Protein AF-A0A3B5AEB0-F1 (afdb_monomer_lite)

InterPro domains:
  IPR001623 DnaJ domain [PF00226] (8-50)
  IPR001623 DnaJ domain [PR00625] (9-27)
  IPR001623 DnaJ domain [PR00625] (27-42)
  IPR001623 DnaJ domain [PS50076] (7-65)
  IPR001623 DnaJ domain [SM00271] (6-65)
  IPR001623 DnaJ domain [cd06257] (8-50)
  IPR036869 Chaperone J-domain superfamily [G3DSA:1.10.287.110] (2-55)
  IPR036869 Chaperone J-domain superfamily [SSF46565] (3-46)
  IPR053025 Mitochondrial ATP Synthase-Associated [PTHR44873] (3-50)

pLDDT: mean 74.63, std 11.09, range [44.97, 87.06]

Structure (mmCIF, N/CA/C/O backbone):
data_AF-A0A3B5AEB0-F1
#
_entry.id   AF-A0A3B5AEB0-F1
#
loop_
_atom_site.group_PDB
_atom_site.id
_atom_site.type_symbol
_atom_site.label_atom_id
_atom_site.label_alt_id
_atom_site.label_comp_id
_atom_site.label_asym_id
_atom_site.label_entity_id
_atom_site.label_seq_id
_atom_site.pdbx_PDB_ins_code
_ato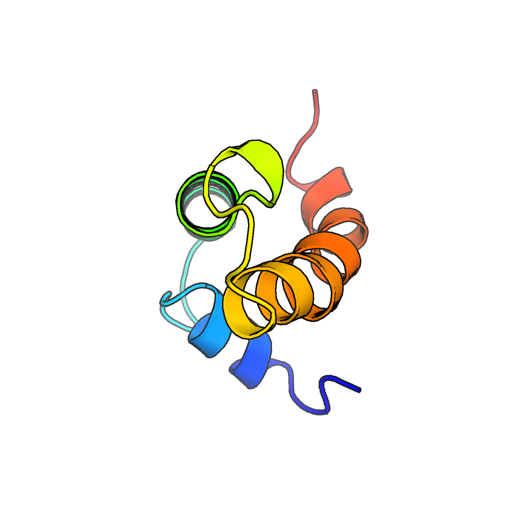m_site.Cartn_x
_atom_site.Cartn_y
_atom_site.Cartn_z
_atom_site.occupancy
_atom_site.B_iso_or_equiv
_atom_site.auth_seq_id
_atom_site.auth_comp_id
_atom_site.auth_asym_id
_atom_site.auth_atom_id
_atom_site.pdbx_PDB_model_num
ATOM 1 N N . MET A 1 1 ? 1.856 -16.041 8.005 1.00 47.59 1 MET A N 1
ATOM 2 C CA . MET A 1 1 ? 2.903 -16.545 7.087 1.00 47.59 1 MET A CA 1
ATOM 3 C C . MET A 1 1 ? 2.488 -16.223 5.660 1.00 47.59 1 MET A C 1
ATOM 5 O O . MET A 1 1 ? 1.546 -16.835 5.170 1.00 47.59 1 MET A O 1
ATOM 9 N N . ILE A 1 2 ? 3.125 -15.243 5.013 1.00 52.09 2 ILE A N 1
ATOM 10 C CA . ILE A 1 2 ? 2.913 -15.006 3.577 1.00 52.09 2 ILE A CA 1
ATOM 11 C C . ILE A 1 2 ? 3.635 -16.132 2.834 1.00 52.09 2 ILE A C 1
ATOM 13 O O . ILE A 1 2 ? 4.857 -16.218 2.883 1.00 52.09 2 ILE A O 1
ATOM 17 N N . LYS A 1 3 ? 2.877 -17.039 2.216 1.00 53.34 3 LYS A N 1
ATOM 18 C CA . LYS A 1 3 ? 3.410 -18.267 1.603 1.00 53.34 3 LYS A CA 1
ATOM 19 C C . LYS A 1 3 ? 3.940 -18.085 0.172 1.00 53.34 3 LYS A C 1
ATOM 21 O O . LYS A 1 3 ? 4.572 -19.000 -0.342 1.00 53.34 3 LYS A O 1
ATOM 26 N N . SER A 1 4 ? 3.717 -16.934 -0.469 1.00 61.44 4 SER A N 1
ATOM 27 C CA . SER A 1 4 ? 3.901 -16.786 -1.922 1.00 61.44 4 SER A CA 1
ATOM 28 C C . SER A 1 4 ? 4.462 -15.409 -2.284 1.00 61.44 4 SER A C 1
ATOM 30 O O . SER A 1 4 ? 3.926 -14.402 -1.826 1.00 61.44 4 SER A O 1
ATOM 32 N N . LYS A 1 5 ? 5.479 -15.338 -3.161 1.00 60.47 5 LYS A N 1
ATOM 33 C CA . LYS A 1 5 ? 6.016 -14.062 -3.696 1.00 60.47 5 LYS A CA 1
ATOM 34 C C . LYS A 1 5 ? 4.930 -13.180 -4.324 1.00 60.47 5 LYS A C 1
ATOM 36 O O . LYS A 1 5 ? 5.024 -11.965 -4.244 1.00 60.47 5 LYS A O 1
ATOM 41 N N . THR A 1 6 ? 3.898 -13.783 -4.911 1.00 67.81 6 THR A N 1
ATOM 42 C CA . THR A 1 6 ? 2.765 -13.088 -5.543 1.00 67.81 6 THR A CA 1
ATOM 43 C C . THR A 1 6 ? 1.879 -12.352 -4.543 1.00 67.81 6 THR A C 1
ATOM 45 O O . THR A 1 6 ? 1.473 -11.228 -4.813 1.00 67.81 6 THR A O 1
ATOM 48 N N . ALA A 1 7 ? 1.682 -12.921 -3.350 1.00 72.50 7 ALA A N 1
ATOM 49 C CA . ALA A 1 7 ? 0.803 -12.350 -2.334 1.00 72.50 7 ALA A CA 1
ATOM 50 C C . ALA A 1 7 ? 1.264 -10.958 -1.876 1.00 72.50 7 ALA A C 1
ATOM 52 O O . ALA A 1 7 ? 0.442 -10.116 -1.537 1.00 72.50 7 ALA A O 1
ATOM 53 N N . TYR A 1 8 ? 2.571 -10.683 -1.917 1.00 73.00 8 TYR A N 1
ATOM 54 C CA . TYR A 1 8 ? 3.107 -9.352 -1.642 1.00 73.00 8 TYR A CA 1
ATOM 55 C C . TYR A 1 8 ? 2.589 -8.288 -2.625 1.00 73.00 8 TYR A C 1
ATOM 57 O O . TYR A 1 8 ? 2.179 -7.200 -2.216 1.00 73.00 8 TYR A O 1
ATOM 65 N N . TYR A 1 9 ? 2.573 -8.611 -3.916 1.00 81.44 9 TYR A N 1
ATOM 66 C CA . TYR A 1 9 ? 2.107 -7.700 -4.957 1.00 81.44 9 TYR A CA 1
ATOM 67 C C . TYR A 1 9 ? 0.593 -7.471 -4.858 1.00 81.44 9 TYR A C 1
ATOM 69 O O . TYR A 1 9 ? 0.142 -6.332 -4.984 1.00 81.44 9 TYR A O 1
ATOM 77 N N . ASP A 1 10 ? -0.174 -8.511 -4.511 1.00 81.44 10 ASP A N 1
ATOM 78 C CA . ASP A 1 10 ? -1.613 -8.400 -4.233 1.00 81.44 10 ASP A CA 1
ATOM 79 C C . ASP A 1 10 ? -1.908 -7.480 -3.040 1.00 81.44 10 ASP A C 1
ATOM 81 O O . ASP A 1 10 ? -2.838 -6.668 -3.090 1.00 81.44 10 ASP A O 1
ATOM 85 N N . ILE A 1 11 ? -1.090 -7.571 -1.986 1.00 79.38 11 ILE A N 1
ATOM 86 C CA . ILE A 1 11 ? -1.212 -6.744 -0.780 1.00 79.38 11 ILE A CA 1
ATOM 87 C C . ILE A 1 11 ? -0.939 -5.275 -1.093 1.00 79.38 11 ILE A C 1
ATOM 89 O O . ILE A 1 11 ? -1.682 -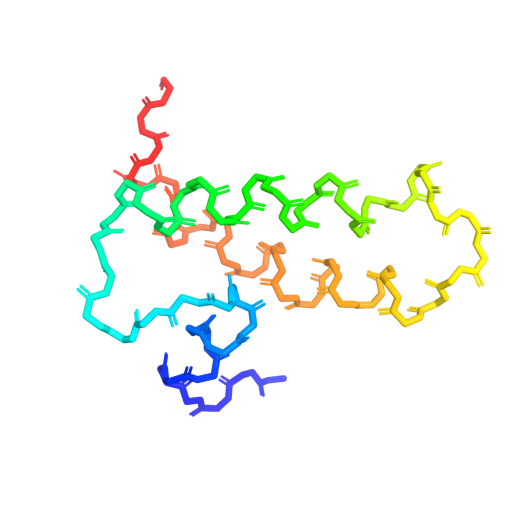4.388 -0.670 1.00 79.38 11 ILE A O 1
ATOM 93 N N . LEU A 1 12 ? 0.136 -5.011 -1.835 1.00 81.69 12 LEU A N 1
ATOM 94 C CA . LEU A 1 12 ? 0.489 -3.661 -2.260 1.00 81.69 12 LEU A CA 1
ATOM 95 C C . LEU A 1 12 ? -0.403 -3.134 -3.390 1.00 81.69 12 LEU A C 1
ATOM 97 O O . LEU A 1 12 ? -0.289 -1.960 -3.741 1.00 81.69 12 LEU A O 1
ATOM 101 N N . LYS A 1 13 ? -1.290 -3.970 -3.949 1.00 84.25 13 LYS A N 1
ATOM 102 C CA . LYS A 1 13 ? -2.127 -3.650 -5.115 1.00 84.25 13 LYS A CA 1
ATOM 103 C C . LYS A 1 13 ? -1.293 -3.168 -6.305 1.00 84.25 13 LYS A C 1
ATOM 105 O O . LYS A 1 13 ? -1.654 -2.215 -6.994 1.00 84.25 13 LYS A O 1
ATOM 110 N N . VAL A 1 14 ? -0.164 -3.826 -6.539 1.00 85.56 14 VAL A N 1
ATOM 111 C CA . VAL A 1 14 ? 0.739 -3.543 -7.658 1.00 85.56 14 VAL A CA 1
ATOM 112 C C . VAL A 1 14 ? 0.900 -4.779 -8.530 1.00 85.56 14 VAL A C 1
ATOM 114 O O . VAL A 1 14 ? 0.668 -5.903 -8.098 1.00 85.56 14 VAL A O 1
ATOM 117 N N . SER A 1 15 ? 1.315 -4.573 -9.777 1.00 86.56 15 SER A N 1
ATOM 118 C CA . SER A 1 15 ? 1.642 -5.684 -10.668 1.00 86.56 15 SER A CA 1
ATOM 119 C C . SER A 1 15 ? 2.861 -6.464 -10.146 1.00 86.56 15 SER A C 1
ATOM 121 O O . SER A 1 15 ? 3.782 -5.843 -9.611 1.00 86.56 15 SER A O 1
ATOM 123 N N . PRO A 1 16 ? 2.947 -7.792 -10.352 1.00 82.69 16 PRO A N 1
ATOM 124 C CA . PRO A 1 16 ? 4.178 -8.555 -10.116 1.00 82.69 16 PRO A CA 1
ATOM 125 C C . PRO A 1 16 ? 5.372 -8.055 -10.945 1.00 82.69 16 PRO A C 1
ATOM 127 O O . PRO A 1 16 ? 6.520 -8.294 -10.579 1.00 82.69 16 PRO A O 1
ATOM 130 N N . SER A 1 17 ? 5.112 -7.323 -12.033 1.00 83.75 17 SER A N 1
ATOM 131 C CA . SER A 1 17 ? 6.128 -6.647 -12.851 1.00 83.75 17 SER A CA 1
ATOM 132 C C . SER A 1 17 ? 6.429 -5.213 -12.390 1.00 83.75 17 SER A C 1
ATOM 134 O O . SER A 1 17 ? 7.111 -4.477 -13.101 1.00 83.75 17 SER A O 1
ATOM 136 N N . ALA A 1 18 ? 5.890 -4.777 -11.245 1.00 84.62 18 ALA A N 1
ATOM 137 C CA . ALA A 1 18 ? 6.079 -3.420 -10.751 1.00 84.62 18 ALA A CA 1
ATOM 138 C C . ALA A 1 18 ? 7.541 -3.149 -10.389 1.00 84.62 18 ALA A C 1
ATOM 140 O O . ALA A 1 18 ? 8.244 -3.989 -9.821 1.00 84.62 18 ALA A O 1
ATOM 141 N N . THR A 1 19 ? 7.992 -1.934 -10.692 1.00 85.94 19 THR A N 1
ATOM 142 C CA . THR A 1 19 ? 9.347 -1.504 -10.358 1.00 85.94 19 THR A CA 1
ATOM 143 C C . THR A 1 19 ? 9.481 -1.238 -8.864 1.00 85.94 19 THR A C 1
ATOM 145 O O . THR A 1 19 ? 8.521 -0.908 -8.168 1.00 85.94 19 THR A O 1
ATOM 148 N N . GLN A 1 20 ? 10.715 -1.302 -8.375 1.00 82.50 20 GLN A N 1
ATOM 149 C CA . GLN A 1 20 ? 11.076 -0.962 -6.999 1.00 82.50 20 GLN A CA 1
ATOM 150 C C . GLN A 1 20 ? 10.500 0.393 -6.536 1.00 82.50 20 GLN A C 1
ATOM 152 O O . GLN A 1 20 ? 10.001 0.505 -5.417 1.00 82.50 20 GLN A O 1
ATOM 157 N N . SER A 1 21 ? 10.476 1.399 -7.419 1.00 84.50 21 SER A N 1
ATOM 158 C CA . SER A 1 21 ? 9.881 2.712 -7.136 1.00 84.50 21 SER A CA 1
ATOM 159 C C . SER A 1 21 ? 8.356 2.644 -6.958 1.00 84.50 21 SER A C 1
ATOM 161 O O . SER A 1 21 ? 7.817 3.183 -5.993 1.00 84.50 21 SER A O 1
ATOM 163 N N . GLN A 1 22 ? 7.650 1.906 -7.823 1.00 86.12 22 GLN A N 1
ATOM 164 C CA . GLN A 1 22 ? 6.196 1.715 -7.714 1.00 86.12 22 GLN A CA 1
ATOM 165 C C . GLN A 1 22 ? 5.811 0.964 -6.439 1.00 86.12 22 GLN A C 1
ATOM 167 O O . GLN A 1 22 ? 4.856 1.340 -5.761 1.00 86.12 22 GLN A O 1
ATOM 172 N N . ILE A 1 23 ? 6.583 -0.066 -6.096 1.00 85.19 23 ILE A N 1
ATOM 173 C CA . ILE A 1 23 ? 6.427 -0.840 -4.865 1.00 85.19 23 ILE A CA 1
ATOM 174 C C . ILE A 1 23 ? 6.594 0.081 -3.646 1.00 85.19 23 ILE A C 1
ATOM 176 O O . ILE A 1 23 ? 5.753 0.067 -2.748 1.00 85.19 23 ILE A O 1
ATOM 180 N N . LYS A 1 24 ? 7.621 0.940 -3.643 1.00 82.31 24 LYS A N 1
ATOM 181 C CA . LYS A 1 24 ? 7.858 1.931 -2.584 1.00 82.31 24 LYS A CA 1
ATOM 182 C C . LYS A 1 24 ? 6.683 2.904 -2.451 1.00 82.31 24 LYS A C 1
ATOM 184 O O . LYS A 1 24 ? 6.158 3.089 -1.356 1.00 82.31 24 LYS A O 1
ATOM 189 N N . THR A 1 25 ? 6.211 3.488 -3.552 1.00 86.25 25 THR A N 1
ATOM 190 C CA . THR A 1 25 ? 5.049 4.392 -3.530 1.00 86.25 25 THR A CA 1
ATOM 191 C C . THR A 1 25 ? 3.785 3.697 -3.022 1.00 86.25 25 THR A C 1
ATOM 193 O O . THR A 1 25 ? 3.050 4.273 -2.218 1.00 86.25 25 THR A O 1
ATOM 196 N N . ALA A 1 26 ? 3.525 2.467 -3.465 1.00 87.06 26 ALA A N 1
ATOM 197 C CA . ALA A 1 26 ? 2.376 1.688 -3.019 1.00 87.06 26 ALA A CA 1
ATOM 198 C C . ALA A 1 26 ? 2.458 1.366 -1.523 1.00 87.06 26 ALA A C 1
ATOM 200 O O . ALA A 1 26 ? 1.476 1.555 -0.810 1.00 87.06 26 ALA A O 1
ATOM 201 N N . TYR A 1 27 ? 3.639 0.986 -1.033 1.00 84.50 27 TYR A N 1
ATOM 202 C CA . TYR A 1 27 ? 3.893 0.760 0.387 1.00 84.50 27 TYR A CA 1
ATOM 203 C C . TYR A 1 27 ? 3.553 1.989 1.238 1.00 84.50 27 TYR A C 1
ATOM 205 O O . TYR A 1 27 ? 2.814 1.867 2.214 1.00 84.50 27 TYR A O 1
ATOM 213 N N . TYR A 1 28 ? 4.020 3.182 0.852 1.00 84.56 28 TYR A N 1
ATOM 214 C CA . TYR A 1 28 ? 3.699 4.413 1.586 1.00 84.56 28 TYR A CA 1
ATOM 215 C C . TYR A 1 28 ? 2.206 4.741 1.552 1.00 84.56 28 TYR A C 1
ATOM 217 O O . TYR A 1 28 ? 1.634 5.102 2.581 1.00 84.56 28 TYR A O 1
ATOM 225 N N . LYS A 1 29 ? 1.552 4.573 0.395 1.00 86.12 29 LYS A N 1
ATOM 226 C CA . LYS A 1 29 ? 0.102 4.782 0.269 1.00 86.12 29 LYS A CA 1
ATOM 227 C C . LYS A 1 29 ? -0.680 3.847 1.189 1.00 86.12 29 LYS A C 1
ATOM 229 O O . LYS A 1 29 ? -1.530 4.308 1.941 1.00 86.12 29 LYS A O 1
ATOM 234 N N . GLN A 1 30 ? -0.369 2.554 1.156 1.00 84.19 30 GLN A N 1
ATOM 235 C CA . GLN A 1 30 ? -1.011 1.545 2.002 1.00 84.19 30 GLN A CA 1
ATOM 236 C C . GLN A 1 30 ? -0.740 1.816 3.487 1.00 84.19 30 GLN A C 1
ATOM 238 O O . GLN A 1 30 ? -1.663 1.768 4.294 1.00 84.19 30 GLN A O 1
ATOM 243 N N . SER A 1 31 ? 0.492 2.192 3.838 1.00 82.88 31 SER A N 1
ATOM 244 C CA . SER A 1 31 ? 0.866 2.559 5.208 1.00 82.88 31 SER A CA 1
ATOM 245 C C . SER A 1 31 ? 0.056 3.736 5.731 1.00 82.88 31 SER A C 1
ATOM 247 O O . SER A 1 31 ? -0.347 3.720 6.885 1.00 82.88 31 SER A O 1
ATOM 249 N N . PHE A 1 32 ? -0.216 4.734 4.891 1.00 83.44 32 PHE A N 1
ATOM 250 C CA . PHE A 1 32 ? -1.033 5.884 5.266 1.00 83.44 32 PHE A CA 1
ATOM 251 C C . PHE A 1 32 ? -2.519 5.528 5.408 1.00 83.44 32 PHE A C 1
ATOM 253 O O . PHE A 1 32 ? -3.174 5.995 6.337 1.00 83.44 32 PHE A O 1
ATOM 260 N N . ILE A 1 33 ? -3.042 4.685 4.510 1.00 83.25 33 ILE A N 1
ATOM 261 C CA . ILE A 1 33 ? -4.444 4.239 4.520 1.00 83.25 33 ILE A CA 1
ATOM 262 C C . ILE A 1 33 ? -4.734 3.375 5.746 1.00 83.25 33 ILE A C 1
ATOM 264 O O . ILE A 1 33 ? -5.753 3.577 6.392 1.00 83.25 33 ILE A O 1
ATOM 268 N N . TYR A 1 34 ? -3.839 2.442 6.074 1.00 82.69 34 TYR A N 1
ATOM 269 C CA . TYR A 1 34 ? -4.027 1.458 7.142 1.00 82.69 34 TYR A CA 1
ATOM 270 C C . TYR A 1 34 ? -3.274 1.812 8.430 1.00 82.69 34 TYR A C 1
ATOM 272 O O . TYR A 1 34 ? -3.131 0.964 9.309 1.00 82.69 34 TYR A O 1
ATOM 280 N N . HIS A 1 35 ? -2.785 3.050 8.562 1.00 82.62 35 HIS A N 1
ATOM 281 C CA . HIS A 1 35 ? -2.035 3.456 9.745 1.00 82.62 35 HIS A CA 1
ATOM 282 C C . HIS A 1 35 ? -2.904 3.291 11.006 1.00 82.62 35 HIS A C 1
ATOM 284 O O . HIS A 1 35 ? -4.041 3.782 11.008 1.00 82.62 35 HIS A O 1
ATOM 290 N N . PRO A 1 36 ? -2.394 2.665 12.085 1.00 81.69 36 PRO A N 1
ATOM 291 C CA . PRO A 1 36 ? -3.166 2.441 13.310 1.00 81.69 36 PRO A CA 1
ATOM 292 C C . PRO A 1 36 ? -3.657 3.749 13.948 1.00 81.69 36 PRO A C 1
ATOM 294 O O . PRO A 1 36 ? -4.774 3.799 14.445 1.00 81.69 36 PRO A O 1
ATOM 297 N N . ASP A 1 37 ? -2.868 4.826 13.851 1.00 82.75 37 ASP A N 1
ATOM 298 C CA . ASP A 1 37 ? -3.238 6.164 14.351 1.00 82.75 37 ASP A CA 1
ATOM 299 C C . ASP A 1 37 ? -4.462 6.762 13.634 1.00 82.75 37 ASP A C 1
ATOM 301 O O . ASP A 1 37 ? -5.292 7.423 14.247 1.00 82.75 37 ASP A O 1
ATOM 305 N N . LYS A 1 38 ? -4.603 6.501 12.325 1.00 77.88 38 LYS A N 1
ATOM 306 C CA . LYS A 1 38 ? -5.720 7.022 11.522 1.00 77.88 38 LYS A CA 1
ATOM 307 C C . LYS A 1 38 ? -6.943 6.110 11.524 1.00 77.88 38 LYS A C 1
ATOM 309 O O . LYS A 1 38 ? -8.023 6.571 11.169 1.00 77.88 38 LYS A O 1
ATOM 314 N N . ASN A 1 39 ? -6.787 4.850 11.933 1.00 78.19 39 ASN A N 1
ATOM 315 C CA . ASN A 1 39 ? -7.862 3.858 11.982 1.00 78.19 39 ASN A CA 1
ATOM 316 C C . ASN A 1 39 ? -8.015 3.249 13.387 1.00 78.19 39 ASN A C 1
ATOM 318 O O . ASN A 1 39 ? -7.929 2.022 13.534 1.00 78.19 39 ASN A O 1
ATOM 322 N N . PRO A 1 40 ? -8.241 4.070 14.430 1.00 73.06 40 PRO A N 1
ATOM 323 C CA . PRO A 1 40 ? -8.449 3.562 15.777 1.00 73.06 40 PRO A CA 1
ATOM 324 C C . PRO A 1 40 ? -9.742 2.732 15.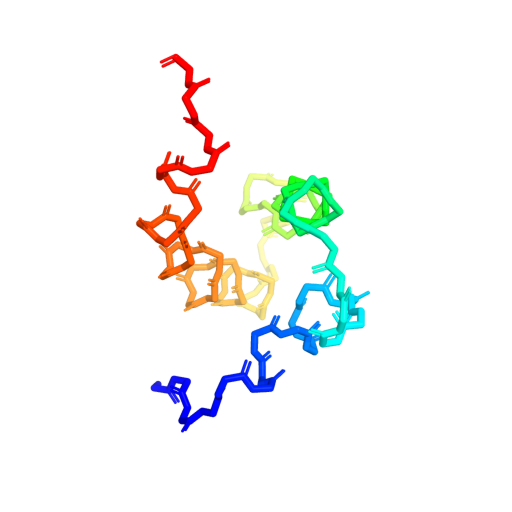806 1.00 73.06 40 PRO A C 1
ATOM 326 O O . PRO A 1 40 ? -10.838 3.263 15.654 1.00 73.06 40 PRO A O 1
ATOM 329 N N . GLY A 1 41 ? -9.613 1.411 15.955 1.00 71.31 41 GLY A N 1
ATOM 330 C CA . GLY A 1 41 ? -10.743 0.476 16.057 1.00 71.31 41 GLY A CA 1
ATOM 331 C C . GLY A 1 41 ? -10.967 -0.437 14.850 1.00 71.31 41 GLY A C 1
ATOM 332 O O . GLY A 1 41 ? -11.810 -1.328 14.919 1.00 71.31 41 GLY A O 1
ATOM 333 N N . SER A 1 42 ? -10.202 -0.286 13.764 1.00 79.00 42 SER A N 1
ATOM 334 C CA . SER A 1 42 ? -10.251 -1.243 12.655 1.00 79.00 42 SER A CA 1
ATOM 335 C C . SER A 1 42 ? -9.167 -2.307 12.836 1.00 79.00 42 SER A C 1
ATOM 337 O O . SER A 1 42 ? -8.050 -2.186 12.330 1.00 79.00 42 SER A O 1
ATOM 339 N N . ASN A 1 43 ? -9.492 -3.361 13.593 1.00 77.50 43 ASN A N 1
ATOM 340 C CA . ASN A 1 43 ? -8.565 -4.466 13.866 1.00 77.50 43 ASN A CA 1
ATOM 341 C C . ASN A 1 43 ? -8.029 -5.101 12.576 1.00 77.50 43 ASN A C 1
ATOM 343 O O . ASN A 1 43 ? -6.870 -5.500 12.527 1.00 77.50 43 ASN A O 1
ATOM 347 N N . GLU A 1 44 ? -8.839 -5.138 11.519 1.00 78.81 44 GLU A N 1
ATOM 348 C CA . GLU A 1 44 ? -8.429 -5.631 10.204 1.00 78.81 44 GLU A CA 1
ATOM 349 C C . GLU A 1 44 ? -7.358 -4.739 9.565 1.00 78.81 44 GLU A C 1
ATOM 351 O O . GLU A 1 44 ? -6.345 -5.256 9.099 1.00 78.81 44 GLU A O 1
ATOM 356 N N . ALA A 1 45 ? -7.517 -3.410 9.610 1.00 75.25 45 ALA A N 1
ATOM 357 C CA . ALA A 1 45 ? -6.520 -2.458 9.115 1.00 75.25 45 ALA A CA 1
ATOM 358 C C . ALA A 1 45 ? -5.196 -2.562 9.885 1.00 75.25 45 ALA A C 1
ATOM 360 O O . ALA A 1 45 ? -4.122 -2.630 9.287 1.00 75.25 45 ALA A O 1
ATOM 361 N N . ILE A 1 46 ? -5.281 -2.638 11.214 1.00 76.50 46 ILE A N 1
ATOM 362 C CA . ILE A 1 46 ? -4.120 -2.736 12.108 1.00 76.50 46 ILE A CA 1
ATOM 363 C C . ILE A 1 46 ? -3.387 -4.062 11.891 1.00 76.50 46 ILE A C 1
ATOM 365 O O . ILE A 1 46 ? -2.156 -4.090 11.783 1.00 76.50 46 ILE A O 1
ATOM 369 N N . GLN A 1 47 ? -4.130 -5.166 11.785 1.00 79.44 47 GLN A N 1
ATOM 370 C CA . GLN A 1 47 ? -3.568 -6.484 11.510 1.00 79.44 47 GLN A CA 1
ATOM 371 C C . GLN A 1 47 ? -2.943 -6.529 10.115 1.00 79.44 47 GLN A C 1
ATOM 373 O O . GLN A 1 47 ? -1.865 -7.103 9.959 1.00 79.44 47 GLN A O 1
ATOM 378 N N . TYR A 1 48 ? -3.569 -5.898 9.120 1.00 76.31 48 TYR A N 1
ATOM 379 C CA . TYR A 1 48 ? -3.035 -5.808 7.766 1.00 76.31 48 TYR A CA 1
ATOM 380 C C . TYR A 1 48 ? -1.723 -5.015 7.732 1.00 76.31 48 TYR A C 1
ATOM 382 O O . TYR A 1 48 ? -0.715 -5.494 7.208 1.00 76.31 48 TYR A O 1
ATOM 390 N N . PHE A 1 49 ? -1.696 -3.844 8.371 1.00 74.19 49 PHE A N 1
ATOM 391 C CA . PHE A 1 49 ? -0.501 -3.013 8.496 1.00 74.19 49 PHE A CA 1
ATOM 392 C C . PHE A 1 49 ? 0.635 -3.763 9.204 1.00 74.19 49 PHE A C 1
ATOM 394 O O . PHE A 1 49 ? 1.743 -3.887 8.682 1.00 74.19 49 PHE A O 1
ATOM 401 N N . THR A 1 50 ? 0.349 -4.349 10.363 1.00 70.69 50 THR A N 1
ATOM 402 C CA . THR A 1 50 ? 1.361 -5.022 11.189 1.00 70.69 50 THR A CA 1
ATOM 403 C C . THR A 1 50 ? 1.873 -6.304 10.534 1.00 70.69 50 THR A C 1
ATOM 405 O O . THR A 1 50 ? 3.074 -6.565 10.514 1.00 70.69 50 THR A O 1
ATOM 408 N N . THR A 1 51 ? 0.980 -7.108 9.954 1.00 70.69 51 THR A N 1
ATOM 409 C CA . THR A 1 51 ? 1.338 -8.422 9.398 1.00 70.69 51 THR A CA 1
ATOM 410 C C . THR A 1 51 ? 1.986 -8.310 8.029 1.00 70.69 51 THR A C 1
ATOM 412 O O . THR A 1 51 ? 2.851 -9.119 7.701 1.00 70.69 51 THR A O 1
ATOM 415 N N . TYR A 1 52 ? 1.592 -7.344 7.206 1.00 73.88 52 TYR A N 1
ATOM 416 C CA . TYR A 1 52 ? 2.060 -7.292 5.827 1.00 73.88 52 TYR A CA 1
ATOM 417 C C . TYR A 1 52 ? 3.069 -6.169 5.606 1.00 73.88 52 TYR A C 1
ATOM 419 O O . TYR A 1 52 ? 4.156 -6.436 5.100 1.00 73.88 52 TYR A O 1
ATOM 427 N N . LEU A 1 53 ? 2.776 -4.942 6.046 1.00 71.38 53 LEU A N 1
ATOM 428 C CA . LEU A 1 53 ? 3.670 -3.802 5.820 1.00 71.38 53 LEU A CA 1
ATOM 429 C C . LEU A 1 53 ? 4.943 -3.891 6.678 1.00 71.38 53 LEU A C 1
ATOM 431 O O . LEU A 1 53 ? 6.042 -3.702 6.161 1.00 71.38 53 LEU A O 1
ATOM 435 N N . CYS A 1 54 ? 4.846 -4.299 7.945 1.00 70.31 54 CYS A N 1
ATOM 436 C CA . CYS A 1 54 ? 6.041 -4.431 8.791 1.00 70.31 54 CYS A CA 1
ATOM 437 C C . CYS A 1 54 ? 7.006 -5.533 8.298 1.00 70.31 54 CYS A C 1
ATOM 439 O O . CYS A 1 54 ? 8.219 -5.341 8.270 1.00 70.31 54 CYS A O 1
ATOM 441 N N . ASN A 1 55 ? 6.477 -6.667 7.816 1.00 72.31 55 ASN A N 1
ATOM 442 C CA . ASN A 1 55 ? 7.295 -7.776 7.296 1.00 72.31 55 ASN A CA 1
ATOM 443 C C . ASN A 1 55 ? 7.953 -7.479 5.936 1.00 72.31 55 ASN A C 1
ATOM 445 O O . ASN A 1 55 ? 8.931 -8.122 5.561 1.00 72.31 55 ASN A O 1
ATOM 4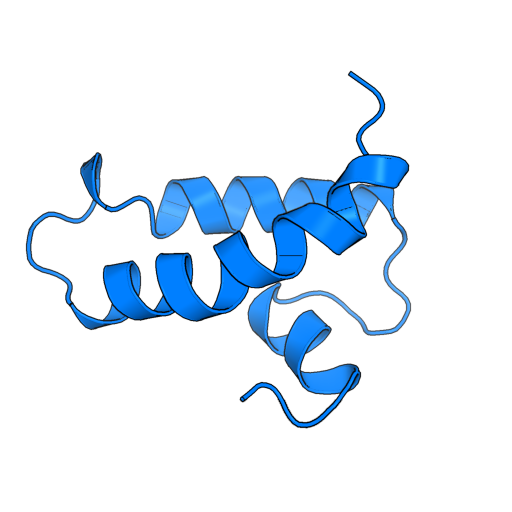49 N N . LEU A 1 56 ? 7.428 -6.504 5.197 1.00 71.69 56 LEU A N 1
ATOM 450 C CA . LEU A 1 56 ? 7.986 -6.007 3.938 1.00 71.69 56 LEU A CA 1
ATOM 451 C C . LEU A 1 56 ? 9.130 -5.026 4.136 1.00 71.69 56 LEU A C 1
ATOM 453 O O . LEU A 1 56 ? 10.020 -4.945 3.292 1.00 71.69 56 LEU A O 1
ATOM 457 N N . PHE A 1 57 ? 9.089 -4.270 5.230 1.00 71.44 57 PHE A N 1
ATOM 458 C CA . PHE A 1 57 ? 10.051 -3.224 5.528 1.00 71.44 57 PHE A CA 1
ATOM 459 C C . PHE A 1 57 ? 11.523 -3.657 5.370 1.00 71.44 57 PHE A C 1
ATOM 461 O O . PHE A 1 57 ? 12.255 -2.937 4.695 1.00 71.44 57 PHE A O 1
ATOM 468 N N . PRO A 1 58 ? 11.988 -4.831 5.856 1.00 68.75 58 PRO A N 1
ATOM 469 C CA . PRO A 1 58 ? 13.376 -5.258 5.643 1.00 68.75 58 PRO A CA 1
ATOM 470 C C .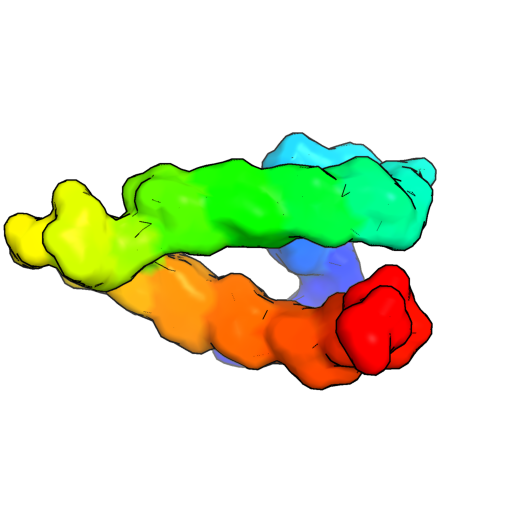 PRO A 1 58 ? 13.724 -5.540 4.173 1.00 68.75 58 PRO A C 1
ATOM 472 O O . PRO A 1 58 ? 14.860 -5.314 3.767 1.00 68.75 58 PRO A O 1
ATOM 475 N N . TYR A 1 59 ? 12.763 -5.982 3.356 1.00 66.69 59 TYR A N 1
ATOM 476 C CA . TYR A 1 59 ? 12.959 -6.187 1.914 1.00 66.69 59 TYR A CA 1
ATOM 477 C C . TYR A 1 59 ? 12.916 -4.873 1.128 1.00 66.69 59 TYR A C 1
ATOM 479 O O . TYR A 1 59 ? 13.508 -4.776 0.056 1.00 66.69 59 TYR A O 1
ATOM 487 N N . LEU A 1 60 ? 12.230 -3.862 1.66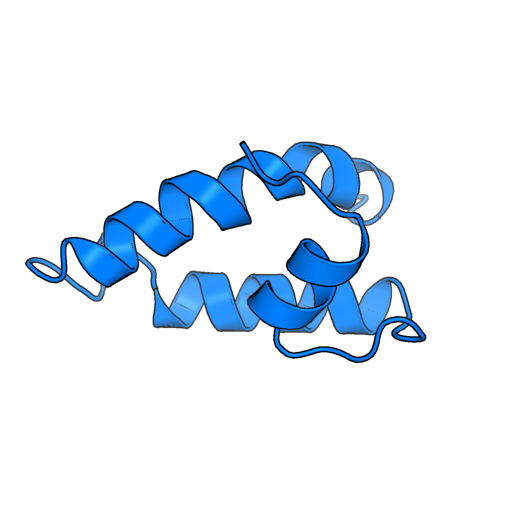7 1.00 64.44 60 LEU A N 1
ATOM 488 C CA . LEU A 1 60 ? 12.176 -2.505 1.128 1.00 64.44 60 LEU A CA 1
ATOM 489 C C . LEU A 1 60 ? 13.345 -1.629 1.588 1.00 64.44 60 LEU A C 1
ATOM 491 O O . LEU A 1 60 ? 13.693 -0.686 0.888 1.00 64.44 60 LEU A O 1
ATOM 495 N N . SER A 1 61 ? 13.968 -1.937 2.726 1.00 61.38 61 SER A N 1
ATOM 496 C CA . SER A 1 61 ? 15.100 -1.200 3.302 1.00 61.38 61 SER A CA 1
ATOM 497 C C . SER A 1 61 ? 16.263 -0.977 2.315 1.00 61.38 61 SER A C 1
ATOM 499 O O . SER A 1 61 ? 16.610 0.179 2.091 1.00 61.38 61 SER A O 1
ATOM 501 N N . PRO A 1 62 ? 16.797 -1.993 1.599 1.00 59.59 62 PRO A N 1
ATOM 502 C CA . PRO A 1 62 ? 17.853 -1.764 0.599 1.00 59.59 62 PRO A CA 1
ATOM 503 C C . PRO A 1 62 ? 17.392 -0.970 -0.640 1.00 59.59 62 PRO A C 1
ATOM 505 O O . PRO A 1 62 ? 18.216 -0.500 -1.416 1.00 59.59 62 PRO A O 1
ATOM 508 N N . ILE A 1 63 ? 16.081 -0.814 -0.836 1.00 56.56 63 ILE A N 1
ATOM 509 C CA . ILE A 1 63 ? 15.451 -0.039 -1.920 1.00 56.56 63 ILE A CA 1
ATOM 510 C C . ILE A 1 63 ? 15.202 1.414 -1.472 1.00 56.56 63 ILE A C 1
ATOM 512 O O . ILE A 1 63 ? 15.109 2.356 -2.264 1.00 56.56 63 ILE A O 1
ATOM 516 N N . CYS A 1 64 ? 15.080 1.598 -0.163 1.00 48.69 64 CYS A N 1
ATOM 517 C CA . CYS A 1 64 ? 14.938 2.854 0.535 1.00 48.69 64 CYS A CA 1
ATOM 518 C C . CYS A 1 64 ? 16.268 3.201 1.209 1.00 48.69 64 CYS A C 1
ATOM 520 O O . CYS A 1 64 ? 16.310 3.297 2.429 1.00 48.69 64 CYS A O 1
ATOM 522 N N . SER A 1 65 ? 17.336 3.427 0.436 1.00 46.50 65 SER A N 1
ATOM 523 C CA . SER A 1 65 ? 18.430 4.270 0.933 1.00 46.50 65 SER A CA 1
ATOM 524 C C . SER A 1 65 ? 17.841 5.641 1.264 1.00 46.50 65 SER A C 1
ATOM 526 O O . SER A 1 65 ? 17.573 6.445 0.368 1.00 46.50 65 SER A O 1
ATOM 528 N N . VAL A 1 66 ? 17.516 5.833 2.539 1.00 44.97 66 VAL A N 1
ATOM 529 C CA . VAL A 1 66 ? 17.578 7.132 3.204 1.00 44.97 66 VAL A CA 1
ATOM 530 C C . VAL A 1 66 ? 19.020 7.358 3.631 1.00 44.97 66 VAL A C 1
ATOM 532 O O . VAL A 1 66 ? 19.671 6.358 4.015 1.00 44.97 66 VAL A O 1
#

Organism: NCBI:txid144197

Foldseek 3Di:
DPPDPVVLCVLLVHDPPDDLVSSVVSLVVLCVVLPCVVVVPPPVSVCSCVVRSVVCCVVNVVVDPD

Radius of gyration: 11.83 Å; chains: 1; bounding box: 29×25×29 Å

Secondary structure (DSSP, 8-state):
----HHHHHHHHT--TT--HHHHHHHHHHHHHHS-TTTSTT-HHHHHHIIIIIHHHHHHHGGG---

Sequence (66 aa):
MIKSKTAYYDILKVSPSATQSQIKTAYYKQSFIYHPDKNPGSNEAIQYFTTYLCNLFPYLSPICSV